Protein AF-A0AAJ1YYI3-F1 (afdb_monomer_lite)

Organism: NCBI:txid64104

Secondary structure (DSSP, 8-state):
--EEEEEEEEEETTEEEEEEEEEEE-TT--------TTSSHHHHHHHHHHHHHHHH-TTHHHHS--HHHHHHHTT--S-HHHHHHHHHHHHHHHHHHHHHHHHHHHHHHH--

Sequence (112 aa):
MLLERKEIQKTYGKQLLLKDIHLSIPKGQAVAIIGGNGTGKSTLLKMIASIRLKKEMPELLWVFPPINSFLMFGQYEHHLLVHVLLLTAWALAYSFVLMSLFLYLVRKRRNM

InterPro domains:
  IPR003439 ABC transporter-like, ATP-binding domain [PF00005] (18-51)
  IPR027417 P-loop containing nucleoside triphosphate hydrolase [G3DSA:3.40.50.300] (2-70)
  IPR027417 P-loop containing nucleoside triphosphate hydrolase [SSF52540] (2-53)

pLDDT: mean 76.84, std 11.99, range [47.19, 91.25]

Structure (mmCIF, N/CA/C/O backbone):
data_AF-A0AAJ1YYI3-F1
#
_entry.id   AF-A0AAJ1YYI3-F1
#
loop_
_atom_site.group_PDB
_atom_site.id
_atom_site.type_symbol
_atom_site.label_atom_id
_atom_site.label_alt_id
_atom_site.label_comp_id
_atom_site.label_asym_id
_atom_site.label_entity_id
_atom_site.label_seq_id
_atom_site.pdbx_PDB_ins_code
_atom_site.Cartn_x
_atom_site.Cartn_y
_atom_site.Cartn_z
_atom_site.occupancy
_atom_site.B_iso_or_equiv
_atom_site.auth_seq_id
_atom_site.auth_comp_id
_atom_site.auth_asym_id
_atom_site.auth_atom_id
_atom_site.pdbx_PDB_model_num
ATOM 1 N N . MET A 1 1 ? -19.994 6.323 5.165 1.00 62.91 1 MET A N 1
ATOM 2 C CA . MET A 1 1 ? -18.997 6.248 4.072 1.00 62.91 1 MET A CA 1
ATOM 3 C C . MET A 1 1 ? -17.646 5.783 4.620 1.00 62.91 1 MET A C 1
ATOM 5 O O . MET A 1 1 ? -17.316 6.173 5.739 1.00 62.91 1 MET A O 1
ATOM 9 N N . LEU A 1 2 ? -16.921 4.898 3.920 1.00 75.38 2 LEU A N 1
ATOM 10 C CA . LEU A 1 2 ? -15.651 4.300 4.382 1.00 75.38 2 LEU A CA 1
ATOM 11 C C . LEU A 1 2 ? -14.430 4.965 3.737 1.00 75.38 2 LEU A C 1
ATOM 13 O O . LEU A 1 2 ? -13.454 5.244 4.438 1.00 75.38 2 LEU A O 1
ATOM 17 N N . LEU A 1 3 ? -14.508 5.250 2.436 1.00 79.19 3 LEU A N 1
ATOM 18 C CA . LEU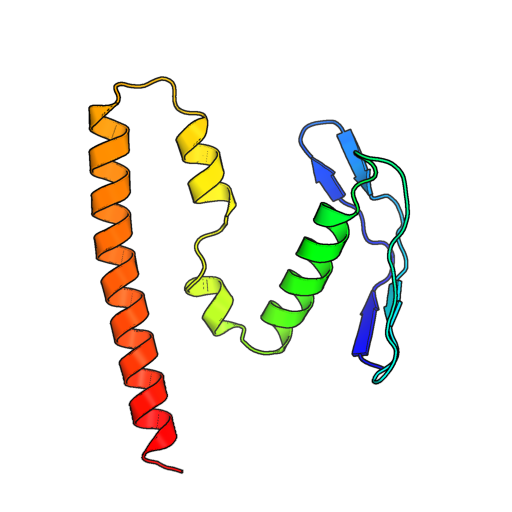 A 1 3 ? -13.480 5.954 1.673 1.00 79.19 3 LEU A CA 1
ATOM 19 C C . LEU A 1 3 ? -14.146 6.793 0.578 1.00 79.19 3 LEU A C 1
ATOM 21 O O . LEU A 1 3 ? -14.982 6.273 -0.149 1.00 79.19 3 LEU A O 1
ATOM 25 N N . GLU A 1 4 ? -13.752 8.054 0.432 1.00 84.81 4 GLU A N 1
ATOM 26 C CA . GLU A 1 4 ? -14.068 8.862 -0.748 1.00 84.81 4 GLU A CA 1
ATOM 27 C C . GLU A 1 4 ? -12.801 9.602 -1.162 1.00 84.81 4 GLU A C 1
ATOM 29 O O . GLU A 1 4 ? -12.150 10.247 -0.334 1.00 84.81 4 GLU A O 1
ATOM 34 N N . ARG A 1 5 ? -12.413 9.465 -2.429 1.00 81.31 5 ARG A N 1
ATOM 35 C CA . ARG A 1 5 ? -11.284 10.197 -2.994 1.00 81.31 5 ARG A CA 1
ATOM 36 C C . ARG A 1 5 ? -11.510 10.428 -4.480 1.00 81.31 5 ARG A C 1
ATOM 38 O O . ARG A 1 5 ? -11.866 9.509 -5.213 1.00 81.31 5 ARG A O 1
ATOM 45 N N . LYS A 1 6 ? -11.298 11.667 -4.904 1.00 84.56 6 LYS A N 1
ATOM 46 C CA . LYS A 1 6 ? -11.436 12.110 -6.291 1.00 84.56 6 LYS A CA 1
ATOM 47 C C . LYS A 1 6 ? -10.047 12.314 -6.892 1.00 84.56 6 LYS A C 1
ATOM 49 O O . LYS A 1 6 ? -9.101 12.563 -6.144 1.00 84.56 6 LYS A O 1
ATOM 54 N N . GLU A 1 7 ? -9.949 12.160 -8.210 1.00 84.88 7 GLU A N 1
ATOM 55 C CA . GLU A 1 7 ? -8.759 12.528 -8.992 1.00 84.88 7 GLU A CA 1
ATOM 56 C C . GLU A 1 7 ? -7.475 11.811 -8.541 1.00 84.88 7 GLU A C 1
ATOM 58 O O . GLU A 1 7 ? -6.397 12.394 -8.418 1.00 84.88 7 GLU A O 1
ATOM 63 N N . ILE A 1 8 ? -7.568 10.507 -8.265 1.00 83.38 8 ILE A N 1
ATOM 64 C CA . ILE A 1 8 ? -6.380 9.714 -7.957 1.00 83.38 8 ILE A CA 1
ATOM 65 C C . ILE A 1 8 ? -5.556 9.555 -9.239 1.00 83.38 8 ILE A C 1
ATOM 67 O O . ILE A 1 8 ? -5.972 8.884 -10.186 1.00 83.38 8 ILE A O 1
ATOM 71 N N . GLN A 1 9 ? -4.349 10.114 -9.214 1.00 85.25 9 GLN A N 1
ATOM 72 C CA . GLN A 1 9 ? -3.341 9.947 -10.254 1.00 85.25 9 GLN A CA 1
ATOM 73 C C . GLN A 1 9 ? -2.094 9.262 -9.692 1.00 85.25 9 GLN A C 1
ATOM 75 O O . GLN A 1 9 ? -1.665 9.525 -8.562 1.00 85.25 9 GLN A O 1
ATOM 80 N N . LYS A 1 10 ? -1.495 8.363 -10.478 1.00 82.88 10 LYS A N 1
ATOM 81 C CA . LYS A 1 10 ? -0.228 7.723 -10.118 1.00 82.88 10 LYS A CA 1
ATOM 82 C C . LYS A 1 10 ? 0.620 7.440 -11.347 1.00 82.88 10 LYS A C 1
ATOM 84 O O . LYS A 1 10 ? 0.212 6.707 -12.246 1.00 82.88 10 LYS A O 1
ATOM 89 N N . THR A 1 11 ? 1.847 7.938 -11.295 1.00 80.75 11 THR A N 1
ATOM 90 C CA . THR A 1 11 ? 2.903 7.675 -12.274 1.00 80.75 11 THR A CA 1
ATOM 91 C C . THR A 1 11 ? 3.937 6.735 -11.663 1.00 80.75 11 THR A C 1
ATOM 93 O O . THR A 1 11 ? 4.243 6.824 -10.467 1.00 80.75 11 THR A O 1
ATOM 96 N N . TYR A 1 12 ? 4.459 5.818 -12.471 1.00 77.62 12 TYR A N 1
ATOM 97 C CA . TYR A 1 12 ? 5.592 4.967 -12.122 1.00 77.62 12 TYR A CA 1
ATOM 98 C C . TYR A 1 12 ? 6.673 5.147 -13.186 1.00 77.62 12 TYR A C 1
ATOM 100 O O . TYR A 1 12 ? 6.458 4.852 -14.362 1.00 77.62 12 TYR A O 1
ATOM 108 N N . GLY A 1 13 ? 7.816 5.711 -12.789 1.00 80.31 13 GLY A N 1
ATOM 109 C CA . GLY A 1 13 ? 8.816 6.195 -13.740 1.00 80.31 13 GLY A CA 1
ATOM 110 C C . GLY A 1 13 ? 8.217 7.243 -14.683 1.00 80.31 13 GLY A C 1
ATOM 111 O O . GLY A 1 13 ? 7.708 8.264 -14.226 1.00 80.31 13 GLY A O 1
ATOM 112 N N . LYS A 1 14 ? 8.250 6.970 -15.994 1.00 80.56 14 LYS A N 1
ATOM 113 C CA . LYS A 1 14 ? 7.674 7.831 -17.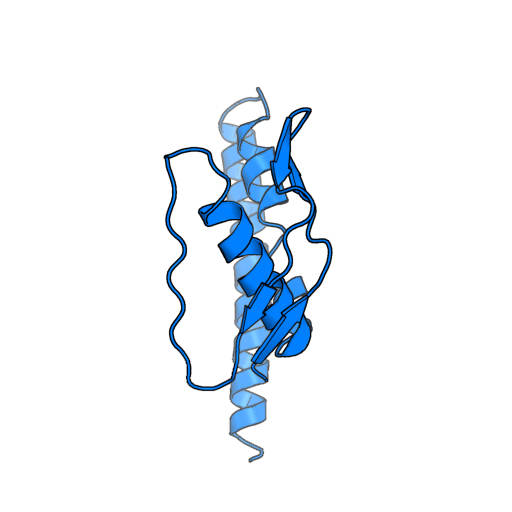045 1.00 80.56 14 LYS A CA 1
ATOM 114 C C . LYS A 1 14 ? 6.237 7.460 -17.440 1.00 80.56 14 LYS A C 1
ATOM 116 O O . LYS A 1 14 ? 5.627 8.174 -18.228 1.00 80.56 14 LYS A O 1
ATOM 121 N N . GLN A 1 15 ? 5.690 6.356 -16.926 1.00 79.25 15 GLN A N 1
ATOM 122 C CA . GLN A 1 15 ? 4.381 5.849 -17.337 1.00 79.25 15 GLN A CA 1
ATOM 123 C C . GLN A 1 15 ? 3.285 6.270 -16.355 1.00 79.25 15 GLN A C 1
ATOM 125 O O . GLN A 1 15 ? 3.359 5.990 -15.154 1.00 79.25 15 GLN A O 1
ATOM 130 N N . LEU A 1 16 ? 2.233 6.904 -16.876 1.00 83.00 16 LEU A N 1
ATOM 131 C CA . LEU A 1 16 ? 1.007 7.173 -16.132 1.00 83.00 16 LEU A CA 1
ATOM 132 C C . LEU A 1 16 ? 0.208 5.867 -16.006 1.00 83.00 16 LEU A C 1
ATOM 134 O O . LEU A 1 16 ? -0.304 5.353 -16.996 1.00 83.00 16 LEU A O 1
ATOM 138 N N . LEU A 1 17 ? 0.145 5.306 -14.796 1.00 84.56 17 LEU A N 1
ATOM 139 C CA . LEU A 1 17 ? -0.543 4.037 -14.522 1.00 84.56 17 LEU A CA 1
ATOM 140 C C . LEU A 1 17 ? -2.006 4.239 -14.141 1.00 84.56 17 LEU A C 1
ATOM 142 O O . LEU A 1 17 ? -2.846 3.407 -14.460 1.00 84.56 17 LEU A O 1
ATOM 146 N N . LEU A 1 18 ? -2.296 5.310 -13.406 1.00 86.19 18 LEU A N 1
ATOM 147 C CA . LEU A 1 18 ? -3.641 5.657 -12.962 1.00 86.19 18 LEU A CA 1
ATOM 148 C C . LEU A 1 18 ? -3.865 7.130 -13.271 1.00 86.19 18 LEU A C 1
ATOM 150 O O . LEU A 1 18 ? -3.030 7.965 -12.914 1.00 86.19 18 LEU A O 1
ATOM 154 N N . LYS A 1 19 ? -4.980 7.431 -13.929 1.00 86.88 19 LYS A N 1
ATOM 155 C CA . LYS A 1 19 ? -5.369 8.778 -14.330 1.00 86.88 19 LYS A CA 1
ATOM 156 C C . LYS A 1 19 ? -6.826 8.993 -13.946 1.00 86.88 19 LYS A C 1
ATOM 158 O O . LYS A 1 19 ? -7.656 8.157 -14.284 1.00 86.88 19 LYS A O 1
ATOM 163 N N . ASP A 1 20 ? -7.094 10.082 -13.234 1.00 86.69 20 ASP A N 1
ATOM 164 C CA . ASP A 1 20 ? -8.440 10.576 -12.926 1.00 86.69 20 ASP A CA 1
ATOM 165 C C . ASP A 1 20 ? -9.382 9.506 -12.343 1.00 86.69 20 ASP A C 1
ATOM 167 O O . ASP A 1 20 ? -10.557 9.407 -12.688 1.00 86.69 20 ASP A O 1
ATOM 171 N N . ILE A 1 21 ? -8.863 8.670 -11.435 1.00 86.25 21 ILE A N 1
ATOM 172 C CA . ILE A 1 21 ? -9.673 7.647 -10.765 1.00 86.25 21 ILE A CA 1
ATOM 173 C C . ILE A 1 21 ? -10.460 8.304 -9.623 1.00 86.25 21 ILE A C 1
ATOM 175 O O . ILE A 1 21 ? -9.878 8.840 -8.676 1.00 86.25 21 ILE A O 1
ATOM 179 N N . HIS A 1 22 ? -11.786 8.198 -9.675 1.00 87.00 22 HIS A N 1
ATOM 180 C CA . HIS A 1 22 ? -12.688 8.598 -8.596 1.00 87.00 22 HIS A CA 1
ATOM 181 C C . HIS A 1 22 ? -13.210 7.349 -7.886 1.00 87.00 22 HIS A C 1
ATOM 183 O O . HIS A 1 22 ? -13.781 6.462 -8.518 1.00 87.00 22 HIS A O 1
ATOM 189 N N . LEU A 1 23 ? -13.008 7.266 -6.572 1.00 86.50 23 LEU A N 1
ATOM 190 C CA . LEU A 1 23 ? -13.388 6.107 -5.772 1.00 86.50 23 LEU A CA 1
ATOM 191 C C . LEU A 1 23 ? -14.280 6.537 -4.607 1.00 86.50 23 LEU A C 1
ATOM 193 O O . LEU A 1 23 ? -13.890 7.385 -3.802 1.00 86.50 23 LEU A O 1
ATOM 197 N N . SER A 1 24 ? -15.442 5.902 -4.486 1.00 86.88 24 SER A N 1
ATOM 198 C CA . SER A 1 24 ? -16.326 6.026 -3.328 1.00 86.88 24 SER A CA 1
ATOM 199 C C . SER A 1 24 ? -16.711 4.632 -2.848 1.00 86.88 24 SER A C 1
ATOM 201 O O . SER A 1 24 ? -17.270 3.841 -3.603 1.00 86.88 24 SER A O 1
ATOM 203 N N . ILE A 1 25 ? -16.355 4.311 -1.605 1.00 85.50 25 ILE A N 1
ATOM 204 C CA . ILE A 1 25 ? -16.636 3.025 -0.963 1.00 85.50 25 ILE A CA 1
ATOM 205 C C . ILE A 1 25 ? -17.502 3.290 0.276 1.00 85.50 25 ILE A C 1
ATOM 207 O O . ILE A 1 25 ? -17.031 3.887 1.259 1.00 85.50 25 ILE A O 1
ATOM 211 N N . PRO A 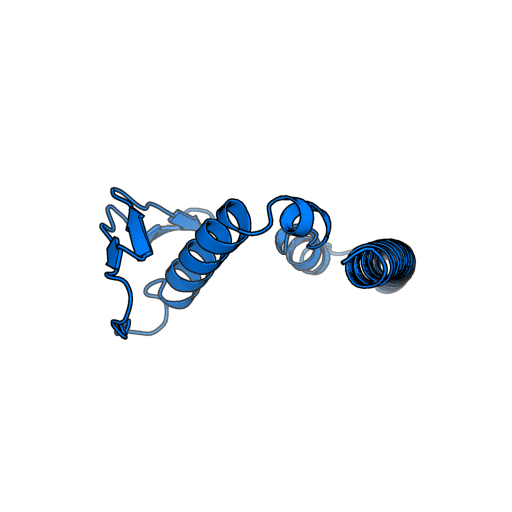1 26 ? -18.773 2.855 0.273 1.00 84.81 26 PRO A N 1
ATOM 212 C CA . PRO A 1 26 ? -19.637 2.889 1.448 1.00 84.81 26 PRO A CA 1
ATOM 213 C C . PRO A 1 26 ? -19.129 1.961 2.562 1.00 84.81 26 PRO A C 1
ATOM 215 O O . PRO A 1 26 ? -18.417 0.992 2.318 1.00 84.81 26 PRO A O 1
ATOM 218 N N . LYS A 1 27 ? -19.502 2.237 3.820 1.00 85.69 27 LYS A N 1
ATOM 219 C CA . LYS A 1 27 ? -19.225 1.281 4.910 1.00 85.69 27 LYS A CA 1
ATOM 220 C C . LYS A 1 27 ? -20.112 0.049 4.716 1.00 85.69 27 LYS A C 1
ATOM 222 O O . LYS A 1 27 ? -21.282 0.210 4.397 1.00 85.69 27 LYS A O 1
ATOM 227 N N . GLY A 1 28 ? -19.557 -1.141 4.941 1.00 86.94 28 GLY A N 1
ATOM 228 C CA . GLY A 1 28 ? -20.303 -2.402 4.872 1.00 86.94 28 GLY A CA 1
ATOM 229 C C . GLY A 1 28 ? -20.489 -2.978 3.465 1.00 86.94 28 GLY A C 1
ATOM 230 O O . GLY A 1 28 ? -21.160 -3.992 3.330 1.00 86.94 28 GLY A O 1
ATOM 231 N N . GLN A 1 29 ? -19.896 -2.375 2.430 1.00 85.00 29 GLN A N 1
ATOM 232 C CA . GLN A 1 29 ? -19.893 -2.939 1.078 1.00 85.00 29 GLN A CA 1
ATOM 233 C C . GLN A 1 29 ? -18.553 -3.597 0.744 1.00 85.00 29 GLN A C 1
ATOM 235 O O . GLN A 1 29 ? -17.490 -3.088 1.104 1.00 85.00 29 GLN A O 1
ATOM 240 N N . ALA A 1 30 ? -18.621 -4.708 0.012 1.00 84.56 30 ALA A N 1
ATOM 241 C CA . ALA A 1 30 ? -17.476 -5.324 -0.642 1.00 84.56 30 ALA A CA 1
ATOM 242 C C . ALA A 1 30 ? -17.396 -4.823 -2.090 1.00 84.56 30 ALA A C 1
ATOM 244 O O . ALA A 1 30 ? -18.395 -4.823 -2.805 1.00 84.56 30 ALA A O 1
ATOM 245 N N . VAL A 1 31 ? -16.208 -4.399 -2.521 1.00 86.19 31 VAL A N 1
ATOM 246 C CA . VAL A 1 31 ? -15.965 -3.890 -3.877 1.00 86.19 31 VAL A CA 1
ATOM 247 C C . VAL A 1 31 ? -14.828 -4.688 -4.504 1.00 86.19 31 VAL A C 1
ATOM 249 O O . VAL A 1 31 ? -13.761 -4.819 -3.904 1.00 86.19 31 VAL A O 1
ATOM 252 N N . ALA A 1 32 ? -15.048 -5.208 -5.712 1.00 87.94 32 ALA A N 1
ATOM 253 C CA . ALA A 1 32 ? -14.035 -5.915 -6.491 1.00 87.94 32 ALA A CA 1
ATOM 254 C C . ALA A 1 32 ? -13.432 -4.994 -7.563 1.00 87.94 32 ALA A C 1
ATOM 256 O O . ALA A 1 32 ? -14.146 -4.239 -8.218 1.00 87.94 32 ALA A O 1
ATOM 257 N N . ILE A 1 33 ? -12.114 -5.077 -7.761 1.00 88.06 33 ILE A N 1
ATOM 258 C CA . ILE A 1 33 ? -11.396 -4.342 -8.811 1.00 88.06 33 ILE A CA 1
ATOM 259 C C . ILE A 1 33 ? -10.970 -5.342 -9.886 1.00 88.06 33 ILE A C 1
ATOM 261 O O . ILE A 1 33 ? -10.142 -6.217 -9.630 1.00 88.06 33 ILE A O 1
ATOM 265 N N . ILE A 1 34 ? -11.508 -5.189 -11.095 1.00 89.06 34 ILE A N 1
ATOM 266 C CA . ILE A 1 34 ? -11.250 -6.062 -12.249 1.00 89.06 34 ILE A CA 1
ATOM 267 C C . ILE A 1 34 ? -10.499 -5.321 -13.361 1.00 89.06 34 ILE A C 1
ATOM 269 O O . ILE A 1 34 ? -10.542 -4.098 -13.457 1.00 89.06 34 ILE A O 1
ATOM 273 N N . GLY A 1 35 ? -9.764 -6.065 -14.189 1.00 87.94 35 GLY A N 1
ATOM 274 C CA . GLY A 1 35 ? -8.999 -5.531 -15.320 1.00 87.94 35 GLY A CA 1
ATOM 275 C C . GLY A 1 35 ? -7.803 -6.412 -15.689 1.00 87.94 35 GLY A C 1
ATOM 276 O O . GLY A 1 35 ? -7.436 -7.306 -14.924 1.00 87.94 35 GLY A O 1
ATOM 277 N N . GLY A 1 36 ? -7.166 -6.146 -16.831 1.00 89.12 36 GLY A N 1
ATOM 278 C CA . GLY A 1 36 ? -6.000 -6.899 -17.320 1.00 89.12 36 GLY A CA 1
ATOM 279 C C . GLY A 1 36 ? -4.739 -6.753 -16.454 1.00 89.12 36 GLY A C 1
ATOM 280 O O . GLY A 1 36 ? -4.660 -5.901 -15.564 1.00 89.12 36 GLY A O 1
ATOM 281 N N . ASN A 1 37 ? -3.730 -7.595 -16.674 1.00 87.19 37 ASN A N 1
ATOM 282 C CA . ASN A 1 37 ? -2.434 -7.433 -16.007 1.00 87.19 37 ASN A CA 1
ATOM 283 C C . ASN A 1 37 ? -1.774 -6.111 -16.428 1.00 87.19 37 ASN A C 1
ATOM 285 O O . ASN A 1 37 ? -1.906 -5.677 -17.565 1.00 87.19 37 ASN A O 1
ATOM 289 N N . GLY A 1 38 ? -1.110 -5.438 -15.485 1.00 82.81 38 GLY A N 1
ATOM 290 C CA . GLY A 1 38 ? -0.464 -4.144 -15.736 1.00 82.81 38 GLY A CA 1
ATOM 291 C C . GLY A 1 38 ? -1.377 -2.910 -15.676 1.00 82.81 38 GLY A C 1
ATOM 292 O O . GLY A 1 38 ? -0.864 -1.799 -15.670 1.00 82.81 38 GLY A O 1
ATOM 293 N N . THR A 1 39 ? -2.697 -3.052 -15.511 1.00 86.00 39 THR A N 1
ATOM 294 C CA . THR A 1 39 ? -3.634 -1.902 -15.454 1.00 86.00 39 THR A CA 1
ATOM 295 C C . THR A 1 39 ? -3.600 -1.099 -14.144 1.00 86.00 39 THR A C 1
ATOM 297 O O . THR A 1 39 ? -4.440 -0.238 -13.913 1.00 86.00 39 THR A O 1
ATOM 300 N N . GLY A 1 40 ? -2.665 -1.396 -13.236 1.00 84.94 40 GLY A N 1
ATOM 301 C CA . GLY A 1 40 ? -2.506 -0.640 -11.991 1.00 84.94 40 GLY A CA 1
ATOM 302 C C . GLY A 1 40 ? -3.406 -1.067 -10.824 1.00 84.94 40 GLY A C 1
ATOM 303 O O . GLY A 1 40 ? -3.414 -0.378 -9.808 1.00 84.94 40 GLY A O 1
ATOM 304 N N . LYS A 1 41 ? -4.103 -2.214 -10.891 1.00 91.25 41 LYS A N 1
ATOM 305 C CA . LYS A 1 41 ? -4.969 -2.723 -9.797 1.00 91.25 41 LYS A CA 1
ATOM 306 C C . LYS A 1 41 ? -4.251 -2.822 -8.445 1.00 91.25 41 LYS A C 1
ATOM 308 O O . LYS A 1 41 ? -4.703 -2.252 -7.455 1.00 91.25 41 LYS A O 1
ATOM 313 N N . SER A 1 42 ? -3.099 -3.496 -8.404 1.00 87.56 42 SER A N 1
ATOM 314 C CA . SER A 1 42 ? -2.302 -3.635 -7.176 1.00 87.56 42 SER A CA 1
ATOM 315 C C . SER A 1 42 ? -1.785 -2.284 -6.678 1.00 87.56 42 SER A C 1
ATOM 317 O O . SER A 1 42 ? -1.687 -2.062 -5.475 1.00 87.56 42 SER A O 1
ATOM 319 N N . THR A 1 43 ? -1.489 -1.359 -7.593 1.00 88.12 43 THR A N 1
ATOM 320 C CA . THR A 1 43 ? -1.086 0.015 -7.267 1.00 88.12 43 THR A CA 1
ATOM 321 C C . THR A 1 43 ? -2.240 0.794 -6.635 1.00 88.12 43 THR A C 1
ATOM 323 O O . THR A 1 43 ? -2.040 1.461 -5.621 1.00 88.12 43 THR A O 1
ATOM 326 N N . LEU A 1 44 ? -3.455 0.666 -7.177 1.00 86.56 44 LEU A N 1
ATOM 327 C CA . LEU A 1 44 ? -4.664 1.280 -6.633 1.00 86.56 44 LEU A CA 1
ATOM 328 C C . LEU A 1 44 ? -4.990 0.732 -5.235 1.00 86.56 44 LEU A C 1
ATOM 330 O O . LEU A 1 44 ? -5.209 1.518 -4.315 1.00 86.56 44 LEU A O 1
ATOM 334 N N . LEU A 1 45 ? -4.921 -0.591 -5.040 1.00 87.94 45 LEU A N 1
ATOM 335 C CA . LEU A 1 45 ? -5.109 -1.225 -3.726 1.00 87.94 45 LEU A CA 1
ATOM 336 C C . LEU A 1 45 ? -4.074 -0.756 -2.697 1.00 87.94 45 LEU A C 1
ATOM 338 O O . LEU A 1 45 ? -4.447 -0.393 -1.581 1.00 87.94 45 LEU A O 1
ATOM 342 N N . LYS A 1 46 ? -2.789 -0.695 -3.075 1.00 84.38 46 LYS A N 1
ATOM 343 C CA . LYS A 1 46 ? -1.728 -0.160 -2.205 1.00 84.38 46 LYS A CA 1
ATOM 344 C C . LYS A 1 46 ? -2.031 1.274 -1.779 1.00 84.38 46 LYS A C 1
ATOM 346 O O . LYS A 1 46 ? -1.913 1.587 -0.601 1.00 84.38 46 LYS A O 1
ATOM 351 N N . MET A 1 47 ? -2.476 2.130 -2.700 1.00 83.62 47 MET A N 1
ATOM 352 C CA . MET A 1 47 ? -2.844 3.506 -2.355 1.00 83.62 47 MET A CA 1
ATOM 353 C C . MET A 1 47 ? -4.040 3.572 -1.405 1.00 83.62 47 MET A C 1
ATOM 355 O O . MET A 1 47 ? -3.990 4.340 -0.447 1.00 8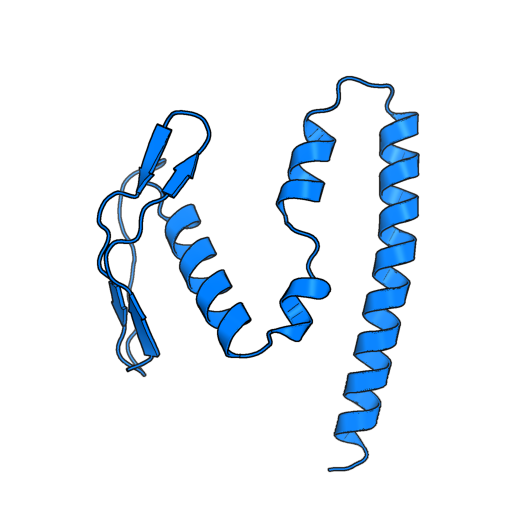3.62 47 MET A O 1
ATOM 359 N N . ILE A 1 48 ? -5.087 2.771 -1.628 1.00 85.00 48 ILE A N 1
ATOM 360 C CA . ILE A 1 48 ? -6.249 2.700 -0.726 1.00 85.00 48 ILE A CA 1
ATOM 361 C C . ILE A 1 48 ? -5.811 2.287 0.684 1.00 85.00 48 ILE A C 1
ATOM 363 O O . ILE A 1 48 ? -6.169 2.952 1.659 1.00 85.00 48 ILE A O 1
ATOM 367 N N . ALA A 1 49 ? -4.978 1.249 0.786 1.00 82.25 49 ALA A N 1
ATOM 368 C CA . ALA A 1 49 ? -4.420 0.794 2.055 1.00 82.25 49 ALA A CA 1
ATOM 369 C C . ALA A 1 49 ? -3.581 1.890 2.732 1.00 82.25 49 ALA A C 1
ATOM 371 O O . ALA A 1 49 ? -3.789 2.176 3.909 1.00 82.25 49 ALA A O 1
ATOM 372 N N . SER A 1 50 ? -2.700 2.573 1.995 1.00 77.06 50 SER A N 1
ATOM 373 C CA . SER A 1 50 ? -1.892 3.673 2.540 1.00 77.06 50 SER A CA 1
ATOM 374 C C . SER A 1 50 ? -2.743 4.831 3.067 1.00 77.06 50 SER A C 1
ATOM 376 O O . SER A 1 50 ? -2.431 5.382 4.120 1.00 77.06 50 SER A O 1
ATOM 378 N N . ILE A 1 51 ? -3.829 5.201 2.375 1.00 78.38 51 ILE A N 1
ATOM 379 C CA . ILE A 1 51 ? -4.752 6.250 2.845 1.00 78.38 51 ILE A CA 1
ATOM 380 C C . ILE A 1 51 ? -5.413 5.824 4.155 1.00 78.38 51 ILE A C 1
ATOM 382 O O . ILE A 1 51 ? -5.523 6.628 5.081 1.00 78.38 51 ILE A O 1
ATOM 386 N N . ARG A 1 52 ? -5.851 4.563 4.235 1.00 75.00 52 ARG A N 1
ATOM 387 C CA . ARG A 1 52 ? -6.504 4.024 5.429 1.00 75.00 52 ARG A CA 1
ATOM 388 C C . ARG A 1 52 ? -5.549 3.994 6.619 1.00 75.00 52 ARG A C 1
ATOM 390 O O . ARG A 1 52 ? -5.903 4.509 7.675 1.00 75.00 52 ARG A O 1
ATOM 397 N N . LEU A 1 53 ? -4.337 3.477 6.421 1.00 68.75 53 LEU A N 1
ATOM 398 C CA . LEU A 1 53 ? -3.296 3.425 7.449 1.00 68.75 53 LEU A CA 1
ATOM 399 C C . LEU A 1 53 ? -2.927 4.826 7.947 1.00 68.75 53 LEU A C 1
ATOM 401 O O . LEU A 1 53 ? -2.885 5.044 9.152 1.00 68.75 53 LEU A O 1
ATOM 405 N N . LYS A 1 54 ? -2.772 5.803 7.040 1.00 71.50 54 LYS A N 1
ATOM 406 C CA . LYS A 1 54 ? -2.511 7.203 7.414 1.00 71.50 54 LYS A CA 1
ATOM 407 C C . LYS A 1 54 ? -3.611 7.799 8.295 1.00 71.50 54 LYS A C 1
ATOM 409 O O . LYS A 1 54 ? -3.322 8.651 9.128 1.00 71.50 54 LYS A O 1
ATOM 414 N N . LYS A 1 55 ? -4.864 7.386 8.085 1.00 74.56 55 LYS A N 1
ATOM 415 C CA . LYS A 1 55 ? -6.023 7.893 8.826 1.00 74.56 55 LYS A CA 1
ATOM 416 C C . LYS A 1 55 ? -6.194 7.229 10.194 1.00 74.56 55 LYS A C 1
ATOM 418 O O . LYS A 1 55 ? -6.599 7.912 11.125 1.00 74.56 55 LYS A O 1
ATOM 423 N N . GLU A 1 56 ? -5.955 5.923 10.303 1.00 71.94 56 GLU A N 1
ATOM 424 C CA . GLU A 1 56 ? -6.243 5.166 11.533 1.00 71.94 56 GLU A CA 1
ATOM 425 C C . GLU A 1 56 ? -5.044 5.026 12.470 1.00 71.94 56 GLU A C 1
ATOM 427 O O . GLU A 1 56 ? -5.244 4.966 13.678 1.00 71.94 56 GLU A O 1
ATOM 432 N N . MET A 1 57 ? -3.820 4.971 11.938 1.00 66.56 57 MET A N 1
ATOM 433 C CA . MET A 1 57 ? -2.600 4.749 12.722 1.00 66.56 57 MET A CA 1
ATOM 434 C C . MET A 1 57 ? -1.415 5.508 12.098 1.00 66.56 57 MET A C 1
ATOM 436 O O . MET A 1 57 ? -0.557 4.897 11.449 1.00 66.56 57 MET A O 1
ATOM 440 N N . PRO A 1 58 ? -1.353 6.845 12.246 1.00 64.94 58 PRO A N 1
ATOM 441 C CA . PRO A 1 58 ? -0.291 7.659 11.656 1.00 64.94 58 PRO A CA 1
ATOM 442 C C . PRO A 1 58 ? 1.104 7.298 12.190 1.00 64.94 58 PRO A C 1
ATOM 444 O O . PRO A 1 58 ? 2.075 7.385 11.441 1.00 64.94 58 PRO A O 1
ATOM 447 N N . GLU A 1 59 ? 1.223 6.820 13.431 1.00 63.06 59 GLU A N 1
ATOM 448 C CA . GLU A 1 59 ? 2.477 6.306 14.001 1.00 63.06 59 GLU A CA 1
ATOM 449 C C . GLU A 1 59 ? 3.037 5.077 13.262 1.00 63.06 59 GLU A C 1
ATOM 451 O O . GLU A 1 59 ? 4.252 4.890 13.202 1.00 63.06 59 GLU A O 1
ATOM 456 N N . LEU A 1 60 ? 2.185 4.267 12.626 1.00 59.94 60 LEU A N 1
ATOM 457 C CA . LEU A 1 60 ? 2.610 3.068 11.898 1.00 59.94 60 LEU A CA 1
ATOM 458 C C . LEU A 1 60 ? 3.356 3.414 10.597 1.00 59.94 60 LEU A C 1
ATOM 460 O O . LEU A 1 60 ? 4.166 2.620 10.124 1.00 59.94 60 LEU A O 1
ATOM 464 N N . LEU A 1 61 ? 3.125 4.608 10.032 1.00 57.97 61 LEU A N 1
ATOM 465 C CA . LEU A 1 61 ? 3.854 5.105 8.855 1.00 57.97 61 LEU A CA 1
ATOM 466 C C . LEU A 1 61 ? 5.344 5.338 9.131 1.00 57.97 61 LEU A C 1
ATOM 468 O O . LEU A 1 61 ? 6.125 5.329 8.187 1.00 57.97 61 LEU A O 1
ATOM 472 N N . TRP A 1 62 ? 5.731 5.540 10.393 1.00 53.66 62 TRP A N 1
ATOM 473 C CA . TRP A 1 62 ? 7.137 5.613 10.801 1.00 53.66 62 TRP A CA 1
ATOM 474 C C . TRP A 1 62 ? 7.752 4.233 11.031 1.00 53.66 62 TRP A C 1
ATOM 476 O O . TRP A 1 62 ? 8.964 4.073 10.922 1.00 53.66 62 TRP A O 1
ATOM 486 N N . VAL A 1 63 ? 6.918 3.239 11.348 1.00 54.25 63 VAL A N 1
ATOM 487 C CA . VAL A 1 63 ? 7.353 1.864 11.617 1.00 54.25 63 VAL A CA 1
ATOM 488 C C . VAL A 1 63 ? 7.556 1.093 10.320 1.00 54.25 63 VAL A C 1
ATOM 490 O O . VAL A 1 63 ? 8.497 0.322 10.239 1.00 54.25 63 VAL A O 1
ATOM 493 N N . PHE A 1 64 ? 6.740 1.320 9.289 1.00 54.78 64 PHE A N 1
ATOM 494 C CA . PHE A 1 64 ? 7.030 0.813 7.950 1.00 54.78 64 PHE A CA 1
ATOM 495 C C . PHE A 1 64 ? 8.026 1.758 7.266 1.00 54.78 64 PHE A C 1
ATOM 497 O O . PHE A 1 64 ? 7.604 2.830 6.826 1.00 54.78 64 PHE A O 1
ATOM 504 N N . PRO A 1 65 ? 9.318 1.407 7.106 1.00 53.50 65 PRO A N 1
ATOM 505 C CA . PRO A 1 65 ? 10.178 2.132 6.195 1.00 53.50 65 PRO A CA 1
ATOM 506 C C . PRO A 1 65 ? 9.471 2.179 4.854 1.00 53.50 65 PRO A C 1
ATOM 508 O O . PRO A 1 65 ? 8.760 1.225 4.497 1.00 53.50 65 PRO A O 1
ATOM 511 N N . PRO A 1 66 ? 9.612 3.285 4.109 1.00 55.22 66 PRO A N 1
ATOM 512 C CA . PRO A 1 66 ? 8.982 3.361 2.816 1.00 55.22 66 PRO A CA 1
ATOM 513 C C . PRO A 1 66 ? 9.441 2.123 2.054 1.00 55.22 66 PRO A C 1
ATOM 515 O O . PRO A 1 66 ? 10.630 1.846 1.963 1.00 55.22 66 PRO A O 1
ATOM 518 N N . ILE A 1 67 ? 8.497 1.335 1.545 1.00 53.44 67 ILE A N 1
ATOM 519 C CA . ILE A 1 67 ? 8.771 0.133 0.738 1.00 53.44 67 ILE A CA 1
ATOM 520 C C . ILE A 1 67 ? 9.775 0.462 -0.391 1.00 53.44 67 ILE A C 1
ATOM 522 O O . ILE A 1 67 ? 10.518 -0.397 -0.859 1.00 53.44 67 ILE A O 1
ATOM 526 N N . ASN A 1 68 ? 9.855 1.741 -0.768 1.00 47.19 68 ASN A N 1
ATOM 527 C CA . ASN A 1 68 ? 10.863 2.325 -1.638 1.00 47.19 68 ASN A CA 1
ATOM 528 C C . ASN A 1 68 ? 12.312 2.177 -1.140 1.00 47.19 68 ASN A C 1
ATOM 530 O O . ASN A 1 68 ? 13.172 1.981 -1.985 1.00 47.19 68 ASN A O 1
ATOM 534 N N . SER A 1 69 ? 12.610 2.220 0.163 1.00 52.75 69 SER A N 1
ATOM 535 C CA . SER A 1 69 ? 13.946 1.916 0.700 1.00 52.75 69 SER A CA 1
ATOM 536 C C . SER A 1 69 ? 14.361 0.498 0.315 1.00 52.75 69 SER A C 1
ATOM 538 O O . SER A 1 69 ? 15.432 0.308 -0.246 1.00 52.75 69 SER A O 1
ATOM 540 N N . PHE A 1 70 ? 13.475 -0.485 0.510 1.00 54.59 70 PHE A N 1
ATOM 541 C CA . PHE A 1 70 ? 13.750 -1.888 0.184 1.00 54.59 70 PHE A CA 1
ATOM 542 C C . PHE A 1 70 ? 13.890 -2.130 -1.327 1.00 54.59 70 PHE A C 1
ATOM 544 O O . PHE A 1 70 ? 14.794 -2.836 -1.765 1.00 54.59 70 PHE A O 1
ATOM 551 N N . LEU A 1 71 ? 13.033 -1.497 -2.137 1.00 53.59 71 LEU A N 1
ATOM 552 C CA . LEU A 1 71 ? 13.103 -1.584 -3.601 1.00 53.59 71 LEU A CA 1
ATOM 553 C C . LEU A 1 71 ? 14.310 -0.838 -4.196 1.00 53.59 71 LEU A C 1
ATOM 555 O O . LEU A 1 71 ? 14.806 -1.256 -5.239 1.00 53.59 71 LEU A O 1
ATOM 559 N N . MET A 1 72 ? 14.801 0.227 -3.548 1.00 52.16 72 MET A N 1
ATOM 560 C CA . MET A 1 72 ? 16.023 0.916 -3.977 1.00 52.16 72 MET A CA 1
ATOM 561 C C . MET A 1 72 ? 17.280 0.084 -3.715 1.00 52.16 72 MET A C 1
ATOM 563 O O . MET A 1 72 ? 18.188 0.132 -4.536 1.00 52.16 72 MET A O 1
ATOM 567 N N . PHE A 1 73 ? 17.334 -0.738 -2.658 1.00 53.44 73 PHE A N 1
ATOM 568 C CA . PHE A 1 73 ? 18.499 -1.602 -2.397 1.00 53.44 73 PHE A CA 1
ATOM 569 C C . PHE A 1 73 ? 18.754 -2.628 -3.511 1.00 53.44 73 PHE A C 1
ATOM 571 O O . PHE A 1 73 ? 19.906 -2.890 -3.853 1.00 53.44 73 PHE A O 1
ATOM 578 N N . GLY A 1 74 ? 17.695 -3.152 -4.135 1.00 53.69 74 GLY A N 1
ATOM 579 C CA . GLY A 1 74 ? 17.806 -4.077 -5.269 1.00 53.69 74 GLY A CA 1
ATOM 580 C C . GLY A 1 74 ? 18.324 -3.449 -6.571 1.00 53.69 74 GLY A C 1
ATOM 581 O O . GLY A 1 74 ? 18.503 -4.171 -7.545 1.00 53.69 74 GLY A O 1
ATOM 582 N N . GLN A 1 75 ? 18.536 -2.128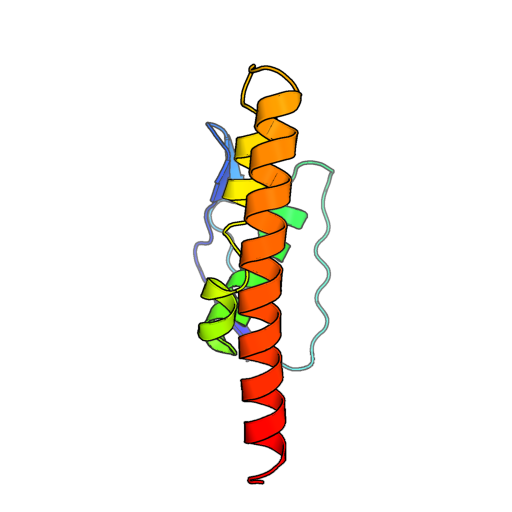 -6.611 1.00 54.88 75 GLN A N 1
ATOM 583 C CA . GLN A 1 75 ? 19.005 -1.388 -7.792 1.00 54.88 75 GLN A CA 1
ATOM 584 C C . GLN A 1 75 ? 20.482 -0.956 -7.693 1.00 54.88 75 GLN A C 1
ATOM 586 O O . GLN A 1 75 ? 20.992 -0.348 -8.629 1.00 54.88 75 GLN A O 1
ATOM 591 N N . TYR A 1 76 ? 21.178 -1.239 -6.584 1.00 59.47 76 TYR A N 1
ATOM 592 C CA . TYR A 1 76 ? 22.596 -0.890 -6.424 1.00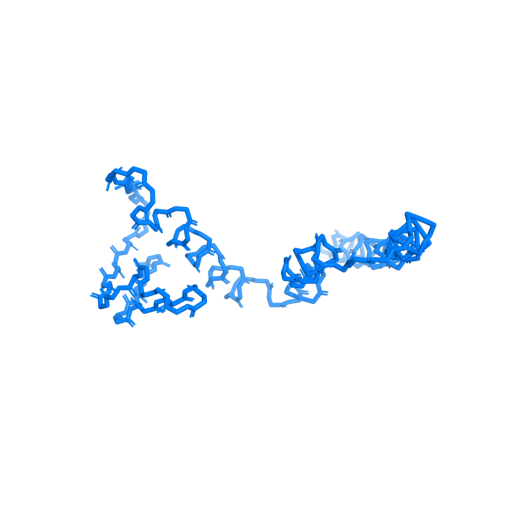 59.47 76 TYR A CA 1
ATOM 593 C C . TYR A 1 76 ? 23.509 -1.992 -6.988 1.00 59.47 76 TYR A C 1
ATOM 595 O O . TYR A 1 76 ? 23.534 -3.100 -6.459 1.00 59.47 76 TYR A O 1
ATOM 603 N N . GLU A 1 77 ? 24.301 -1.673 -8.017 1.00 55.88 77 GLU A N 1
ATOM 604 C CA . GLU A 1 77 ? 25.284 -2.564 -8.667 1.00 55.88 77 GLU A CA 1
ATOM 605 C C . GLU A 1 77 ? 26.610 -2.708 -7.883 1.00 55.88 77 GLU A C 1
ATOM 607 O O . GLU A 1 77 ? 27.704 -2.625 -8.445 1.00 55.88 77 GLU A O 1
ATOM 612 N N . HIS A 1 78 ? 26.560 -2.898 -6.563 1.00 58.41 78 HIS A N 1
ATOM 613 C CA . HIS A 1 78 ? 27.775 -3.083 -5.758 1.00 58.41 78 HIS A CA 1
ATOM 614 C C . HIS A 1 78 ? 27.782 -4.395 -4.968 1.00 58.41 78 HIS A C 1
ATOM 616 O O . HIS A 1 78 ? 26.741 -4.986 -4.703 1.00 58.41 78 HIS A O 1
ATOM 622 N N . HIS A 1 79 ? 29.001 -4.863 -4.659 1.00 64.69 79 HIS A N 1
ATOM 623 C CA . HIS A 1 79 ? 29.342 -6.173 -4.097 1.00 64.69 79 HIS A CA 1
ATOM 624 C C . HIS A 1 79 ? 28.373 -6.674 -3.014 1.00 64.69 79 HIS A C 1
ATOM 626 O O . HIS A 1 79 ? 28.101 -5.981 -2.037 1.00 64.69 79 HIS A O 1
ATOM 632 N N . LEU A 1 80 ? 27.969 -7.944 -3.143 1.00 71.81 80 LEU A N 1
ATOM 633 C CA . LEU A 1 80 ? 27.027 -8.693 -2.295 1.00 71.81 80 LEU A CA 1
ATOM 634 C C . LEU A 1 80 ? 27.246 -8.520 -0.775 1.00 71.81 80 LEU A C 1
ATOM 636 O O . LEU A 1 80 ? 26.293 -8.545 -0.001 1.00 71.81 80 LEU A O 1
ATOM 640 N N . LEU A 1 81 ? 28.489 -8.281 -0.347 1.00 75.56 81 LEU A N 1
ATOM 641 C CA . LEU A 1 81 ? 28.849 -8.002 1.046 1.00 75.56 81 LEU A CA 1
ATOM 642 C C . LEU A 1 81 ? 28.238 -6.700 1.587 1.00 75.56 81 LEU A C 1
ATOM 644 O O . LEU A 1 81 ? 27.785 -6.672 2.729 1.00 75.56 81 LEU A O 1
ATOM 648 N N . VAL A 1 82 ? 28.184 -5.636 0.782 1.00 74.75 82 VAL A N 1
ATOM 649 C CA . VAL A 1 82 ? 27.614 -4.342 1.192 1.00 74.75 82 VAL A CA 1
ATOM 650 C C . VAL A 1 82 ? 26.107 -4.475 1.395 1.00 74.75 82 VAL A C 1
ATOM 652 O O . VAL A 1 82 ? 25.582 -4.014 2.406 1.00 74.75 82 VAL A O 1
ATOM 655 N N . HIS A 1 83 ? 25.416 -5.181 0.498 1.00 73.25 83 HIS A N 1
ATOM 656 C CA . HIS A 1 83 ? 23.990 -5.477 0.655 1.00 73.25 83 HIS A CA 1
ATOM 657 C C . HIS A 1 83 ? 23.705 -6.282 1.916 1.00 73.25 83 HIS A C 1
ATOM 659 O O . HIS A 1 83 ? 22.787 -5.937 2.656 1.00 73.25 83 HIS A O 1
ATOM 665 N N . VAL A 1 84 ? 24.499 -7.320 2.196 1.00 77.00 84 VAL A N 1
ATOM 666 C CA . VAL A 1 84 ? 24.327 -8.140 3.404 1.00 77.00 84 VAL A CA 1
ATOM 667 C C . VAL A 1 84 ? 24.543 -7.307 4.671 1.00 77.00 84 VAL A C 1
ATOM 669 O O . VAL A 1 84 ? 23.731 -7.394 5.589 1.00 77.00 84 VAL A O 1
ATOM 672 N N . LEU A 1 85 ? 25.570 -6.454 4.714 1.00 81.94 85 LEU A N 1
ATOM 673 C CA . LEU A 1 85 ? 25.830 -5.567 5.857 1.00 81.94 85 LEU A CA 1
ATOM 674 C C . LEU A 1 85 ? 24.724 -4.523 6.064 1.00 81.94 85 LEU A C 1
ATOM 676 O O . LEU A 1 85 ? 24.322 -4.253 7.195 1.00 81.94 85 LEU A O 1
ATOM 680 N N . LEU A 1 86 ? 24.198 -3.947 4.982 1.00 77.00 86 LEU A N 1
ATOM 681 C CA . LEU A 1 86 ? 23.097 -2.988 5.063 1.00 77.00 86 LEU A CA 1
ATOM 682 C C . LEU A 1 86 ? 21.797 -3.660 5.520 1.00 77.00 86 LEU A C 1
ATOM 684 O O . LEU A 1 86 ? 21.081 -3.093 6.345 1.00 77.00 86 LEU A O 1
ATOM 688 N N . LEU A 1 87 ? 21.510 -4.875 5.042 1.00 78.00 87 LEU A N 1
ATOM 689 C CA . LEU A 1 87 ? 20.335 -5.645 5.457 1.00 78.00 87 LEU A CA 1
ATOM 690 C C . LEU A 1 87 ? 20.397 -6.041 6.935 1.00 78.00 87 LEU A C 1
ATOM 692 O O . LEU A 1 87 ? 19.387 -5.929 7.631 1.00 78.00 87 LEU A O 1
ATOM 696 N N . THR A 1 88 ? 21.558 -6.468 7.436 1.00 81.88 88 THR A N 1
ATOM 697 C CA . THR A 1 88 ? 21.713 -6.825 8.855 1.00 81.88 88 THR A CA 1
ATOM 698 C C . THR A 1 88 ? 21.617 -5.599 9.760 1.00 81.88 88 THR A C 1
ATOM 700 O O . THR A 1 88 ? 20.907 -5.648 10.766 1.00 81.88 88 THR A O 1
ATOM 703 N N . ALA A 1 89 ? 22.232 -4.475 9.380 1.00 83.62 89 ALA A N 1
ATOM 704 C CA . ALA A 1 89 ? 22.099 -3.212 10.107 1.00 83.62 89 ALA A CA 1
ATOM 705 C C . ALA A 1 89 ? 20.633 -2.744 10.175 1.00 83.62 89 ALA A C 1
ATOM 707 O O . ALA A 1 89 ? 20.143 -2.354 11.238 1.00 83.62 89 ALA A O 1
ATOM 708 N N . TRP A 1 90 ? 19.902 -2.853 9.062 1.00 81.06 90 TRP A N 1
ATOM 709 C CA . TRP A 1 90 ? 18.474 -2.544 9.011 1.00 81.06 90 TRP A CA 1
ATOM 710 C C . TRP A 1 90 ? 17.629 -3.484 9.870 1.00 81.06 90 TRP A C 1
ATOM 712 O O . TRP A 1 90 ? 16.744 -3.013 10.580 1.00 81.06 90 TRP A O 1
ATOM 722 N N . ALA A 1 91 ? 17.899 -4.791 9.846 1.00 81.50 91 ALA A N 1
ATOM 723 C CA . ALA A 1 91 ? 17.176 -5.767 10.660 1.00 81.50 91 ALA A CA 1
ATOM 724 C C . ALA A 1 91 ? 17.333 -5.485 12.163 1.00 81.50 91 ALA A C 1
ATOM 726 O O . ALA A 1 91 ? 16.355 -5.549 12.912 1.00 81.50 91 ALA A O 1
ATOM 727 N N . LEU A 1 92 ? 18.539 -5.101 12.595 1.00 86.88 92 LEU A N 1
ATOM 728 C CA . LEU A 1 92 ? 18.804 -4.697 13.976 1.00 86.88 92 LEU A CA 1
ATOM 729 C C . LEU A 1 92 ? 18.025 -3.432 14.353 1.00 86.88 92 LEU A C 1
ATOM 731 O O . LEU A 1 92 ? 17.331 -3.429 15.371 1.00 86.88 92 LEU A O 1
ATOM 735 N N . ALA A 1 93 ? 18.052 -2.395 13.512 1.00 82.81 93 ALA A N 1
ATOM 736 C CA . ALA A 1 93 ? 17.273 -1.177 13.741 1.00 82.81 93 ALA A CA 1
ATOM 737 C C . ALA A 1 93 ? 15.762 -1.471 13.818 1.00 82.81 93 ALA A C 1
ATOM 739 O O . ALA A 1 93 ? 15.069 -0.994 14.719 1.00 82.81 93 ALA A O 1
ATOM 740 N N . TYR A 1 94 ? 15.262 -2.323 12.921 1.00 82.19 94 TYR A N 1
ATOM 741 C CA . TYR A 1 94 ? 13.858 -2.723 12.884 1.00 82.19 94 TYR A CA 1
ATOM 742 C C . TYR A 1 94 ? 13.435 -3.489 14.138 1.00 82.19 94 TYR A C 1
ATOM 744 O O . TYR A 1 94 ? 12.361 -3.239 14.684 1.00 82.19 94 TYR A O 1
ATOM 752 N N . SER A 1 95 ? 14.298 -4.382 14.633 1.00 83.06 95 SER A N 1
ATOM 753 C CA . SER A 1 95 ? 14.052 -5.142 15.862 1.00 83.06 95 SER A CA 1
ATOM 754 C C . SER A 1 95 ? 13.858 -4.227 17.075 1.00 83.06 95 SER A C 1
ATOM 756 O O . SER A 1 95 ? 12.978 -4.473 17.901 1.00 83.06 95 SER A O 1
ATOM 758 N N . PHE A 1 96 ? 14.599 -3.116 17.137 1.00 86.81 96 PHE A N 1
ATOM 759 C CA . PHE A 1 96 ? 14.504 -2.146 18.223 1.00 86.81 96 PHE A CA 1
ATOM 760 C C . PHE A 1 96 ? 13.199 -1.339 18.165 1.00 86.81 96 PHE A C 1
ATOM 762 O O . PHE A 1 96 ? 12.533 -1.147 19.184 1.00 86.81 96 PHE A O 1
ATOM 769 N N . VAL A 1 97 ? 12.791 -0.920 16.963 1.00 84.12 97 VAL A N 1
ATOM 770 C CA . VAL A 1 97 ? 11.510 -0.227 16.741 1.00 84.12 97 VAL A CA 1
ATOM 771 C C . VAL A 1 97 ? 10.327 -1.145 17.055 1.00 84.12 97 VAL A C 1
ATOM 773 O O . VAL A 1 97 ? 9.354 -0.728 17.682 1.00 84.12 97 VAL A O 1
ATOM 776 N N . LEU A 1 98 ? 10.404 -2.415 16.661 1.00 83.19 98 LEU A N 1
ATOM 777 C CA . LEU A 1 98 ? 9.337 -3.378 16.916 1.00 83.19 98 LEU A CA 1
ATOM 778 C C . LEU A 1 98 ? 9.216 -3.695 18.413 1.00 83.19 98 LEU A C 1
ATOM 780 O O . LEU A 1 98 ? 8.104 -3.788 18.933 1.00 83.19 98 LEU A O 1
ATOM 784 N N . MET A 1 99 ? 10.348 -3.780 19.119 1.00 88.62 99 MET A N 1
ATOM 785 C CA . MET A 1 99 ? 10.390 -3.933 20.573 1.00 88.62 99 MET A CA 1
ATOM 786 C C . MET A 1 99 ? 9.780 -2.722 21.293 1.00 88.62 99 MET A C 1
ATOM 788 O O . MET A 1 99 ? 8.970 -2.893 22.204 1.00 88.62 99 MET A O 1
ATOM 792 N N . SER A 1 100 ? 10.112 -1.494 20.883 1.00 83.12 100 SER A N 1
ATOM 793 C CA . SER A 1 100 ? 9.562 -0.285 21.514 1.00 83.12 100 SER A CA 1
ATOM 794 C C . SER A 1 100 ? 8.053 -0.149 21.280 1.00 83.12 100 SER A C 1
ATOM 796 O O . SER A 1 100 ? 7.310 0.153 22.219 1.00 83.12 100 SER A O 1
ATOM 798 N N . LEU A 1 101 ? 7.576 -0.471 20.073 1.00 83.81 101 LEU A N 1
ATOM 799 C CA . LEU A 1 101 ? 6.150 -0.526 19.755 1.00 83.81 101 LEU A CA 1
ATOM 800 C C . LEU A 1 101 ? 5.432 -1.609 20.570 1.00 83.81 101 LEU A C 1
ATOM 802 O O . LEU A 1 101 ? 4.352 -1.364 21.110 1.00 83.81 101 LEU A O 1
ATOM 806 N N . PHE A 1 102 ? 6.031 -2.793 20.696 1.00 89.88 102 PHE A N 1
ATOM 807 C CA . PHE A 1 102 ? 5.490 -3.876 21.513 1.00 89.88 102 PHE A CA 1
ATOM 808 C C . PHE A 1 102 ? 5.335 -3.444 22.976 1.00 89.88 102 PHE A C 1
ATOM 810 O O . PHE A 1 102 ? 4.252 -3.584 23.546 1.00 89.88 102 PHE A O 1
ATOM 817 N N . LEU A 1 103 ? 6.372 -2.842 23.564 1.00 88.06 103 LEU A N 1
ATOM 818 C CA . LEU A 1 103 ? 6.324 -2.326 24.933 1.00 88.06 103 LEU A CA 1
ATOM 819 C C . LEU A 1 103 ? 5.267 -1.227 25.101 1.00 88.06 103 LEU A C 1
ATOM 821 O O . LEU A 1 103 ? 4.536 -1.228 26.095 1.00 88.06 103 LEU A O 1
ATOM 825 N N . TYR A 1 104 ? 5.138 -0.326 24.125 1.00 86.69 104 TYR A N 1
ATOM 826 C CA . TYR A 1 104 ? 4.094 0.698 24.116 1.00 86.69 104 TYR A CA 1
ATOM 827 C C . TYR A 1 104 ? 2.689 0.077 24.119 1.00 86.69 104 TYR A C 1
ATOM 829 O O . TYR A 1 104 ? 1.848 0.449 24.939 1.00 86.69 104 TYR A O 1
ATOM 837 N N . LEU A 1 105 ? 2.441 -0.909 23.253 1.00 82.00 105 LEU A N 1
ATOM 838 C CA . LEU A 1 105 ? 1.150 -1.595 23.160 1.00 82.00 105 LEU A CA 1
ATOM 839 C C . LEU A 1 105 ? 0.823 -2.386 24.431 1.00 82.00 105 LEU A C 1
ATOM 841 O O . LEU A 1 105 ? -0.310 -2.325 24.913 1.00 82.00 105 LEU A O 1
ATOM 845 N N . VAL A 1 106 ? 1.806 -3.087 25.004 1.00 88.19 106 VAL A N 1
ATOM 846 C CA . VAL A 1 106 ? 1.651 -3.812 26.276 1.00 88.19 106 VAL A CA 1
ATOM 847 C C . VAL A 1 106 ? 1.327 -2.844 27.415 1.00 88.19 106 VAL A C 1
ATOM 849 O O . VAL A 1 106 ? 0.432 -3.118 28.214 1.00 88.19 106 VAL A O 1
ATOM 852 N N . ARG A 1 107 ? 1.997 -1.686 27.475 1.00 85.38 107 ARG A N 1
ATOM 853 C CA . ARG A 1 107 ? 1.733 -0.659 28.495 1.00 85.38 107 ARG A CA 1
ATOM 854 C C . ARG A 1 107 ? 0.352 -0.027 28.326 1.00 85.38 107 ARG A C 1
ATOM 856 O O . ARG A 1 107 ? -0.355 0.144 29.315 1.00 85.38 107 ARG A O 1
ATOM 863 N N . LYS A 1 108 ? -0.063 0.253 27.088 1.00 83.75 108 LYS A N 1
ATOM 864 C CA . LYS A 1 108 ? -1.398 0.783 26.776 1.00 83.75 108 LYS A CA 1
ATOM 865 C C . LYS A 1 108 ? -2.512 -0.188 27.179 1.00 83.75 108 LYS A C 1
ATOM 867 O O . LYS A 1 108 ? -3.515 0.257 27.719 1.00 83.75 108 LYS A O 1
ATOM 872 N N . ARG A 1 109 ? -2.318 -1.500 26.983 1.00 75.94 109 ARG A N 1
ATOM 873 C CA . ARG A 1 109 ? -3.294 -2.531 27.383 1.00 75.94 109 ARG A CA 1
ATOM 874 C C . ARG A 1 109 ? -3.386 -2.779 28.892 1.00 75.94 109 ARG A C 1
ATOM 876 O O . ARG A 1 109 ? -4.367 -3.365 29.317 1.00 75.94 109 ARG A O 1
ATOM 883 N N . ARG A 1 110 ? -2.378 -2.387 29.678 1.00 73.31 110 ARG A N 1
ATOM 884 C CA . ARG A 1 110 ? -2.360 -2.552 31.144 1.00 73.31 110 ARG A CA 1
ATOM 885 C C . ARG A 1 110 ? -3.019 -1.381 31.892 1.00 73.31 110 ARG A C 1
ATOM 887 O O . ARG A 1 110 ? -3.372 -1.538 33.051 1.00 73.31 110 ARG A O 1
ATOM 894 N N . ASN A 1 111 ? -3.164 -0.227 31.238 1.00 66.50 111 ASN A N 1
ATOM 895 C CA . ASN A 1 111 ? -3.762 0.991 31.801 1.00 66.50 111 ASN A CA 1
ATOM 896 C C . ASN A 1 111 ? -5.219 1.226 31.338 1.00 66.50 111 ASN A C 1
ATOM 898 O O . ASN A 1 111 ? -5.741 2.324 31.528 1.00 66.50 111 ASN A O 1
ATOM 902 N N . MET A 1 112 ? -5.841 0.230 30.702 1.00 53.22 112 MET A N 1
ATOM 903 C CA . MET A 1 112 ? -7.274 0.159 30.383 1.00 53.22 112 MET A CA 1
ATOM 904 C C . MET A 1 112 ? -7.891 -0.983 31.176 1.00 53.22 112 MET A C 1
ATOM 906 O O . MET A 1 112 ? -9.063 -0.832 31.573 1.00 53.22 112 MET A O 1
#

Foldseek 3Di:
DQDWDWFDWDDDPNDTLDGGDTDDDDPPDDDDDDDDPSSCPVVVVVVVVVVNCCVPPVVVCVLDDPVVVVVVLVVDPDDPVVSVVVVVVVVVVSVVVVVVVVVVVVVVVVVD

Radius of gyration: 18.68 Å; chains: 1; bounding box: 50×21×49 Å